Protein AF-A0A9E1KN37-F1 (afdb_monomer_lite)

Structure (mmCIF, N/CA/C/O backbone):
data_AF-A0A9E1KN37-F1
#
_entry.id   AF-A0A9E1KN37-F1
#
loop_
_atom_site.group_PDB
_atom_site.id
_atom_site.type_symbol
_atom_site.label_atom_id
_atom_site.label_alt_id
_atom_site.label_comp_id
_atom_site.label_asym_id
_atom_site.label_entity_id
_atom_site.label_seq_id
_atom_site.pdbx_PDB_ins_code
_atom_site.Cartn_x
_atom_site.Cartn_y
_atom_site.Cartn_z
_atom_site.occupancy
_atom_site.B_iso_or_equiv
_atom_site.auth_seq_id
_atom_site.auth_comp_id
_atom_site.auth_asym_id
_atom_s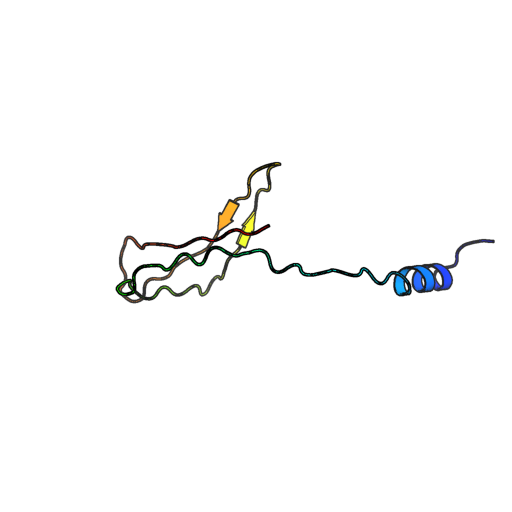ite.auth_atom_id
_atom_site.pdbx_PDB_model_num
ATOM 1 N N . MET A 1 1 ? -5.403 25.998 42.412 1.00 59.56 1 MET A N 1
ATOM 2 C CA . MET A 1 1 ? -4.397 26.682 41.566 1.00 59.56 1 MET A CA 1
ATOM 3 C C . MET A 1 1 ? -4.858 26.592 40.116 1.00 59.56 1 MET A C 1
ATOM 5 O O . MET A 1 1 ? -5.106 25.475 39.679 1.00 59.56 1 MET A O 1
ATOM 9 N N . PRO A 1 2 ? -5.050 27.706 39.393 1.00 76.81 2 PRO A N 1
ATOM 10 C CA . PRO A 1 2 ? -5.481 27.662 37.997 1.00 76.81 2 PRO A CA 1
ATOM 11 C C . PRO A 1 2 ? -4.340 27.175 37.092 1.00 76.81 2 PRO A C 1
ATOM 13 O O . PRO A 1 2 ? -3.193 27.595 37.248 1.00 76.81 2 PRO A O 1
ATOM 16 N N . ILE A 1 3 ? -4.642 26.287 36.143 1.00 82.62 3 ILE A N 1
ATOM 17 C CA . ILE A 1 3 ? -3.670 25.846 35.136 1.00 82.62 3 ILE A CA 1
ATOM 18 C C . ILE A 1 3 ? -3.475 26.985 34.132 1.00 82.62 3 ILE A C 1
ATOM 20 O O . ILE A 1 3 ? -4.421 27.414 33.476 1.00 82.62 3 ILE A O 1
ATOM 24 N N . THR A 1 4 ? -2.246 27.492 34.017 1.00 87.19 4 THR A N 1
ATOM 25 C CA . THR A 1 4 ? -1.900 28.524 33.029 1.00 87.19 4 THR A CA 1
ATOM 26 C C . THR A 1 4 ? -1.398 27.877 31.739 1.00 87.19 4 THR A C 1
ATOM 28 O O . THR A 1 4 ? -0.881 26.759 31.759 1.00 87.19 4 THR A O 1
ATOM 31 N N . ARG A 1 5 ? -1.477 28.590 30.607 1.00 87.50 5 ARG A N 1
ATOM 32 C CA . ARG A 1 5 ? -0.970 28.114 29.302 1.00 87.50 5 ARG A CA 1
ATOM 33 C C . ARG A 1 5 ? 0.464 27.583 29.361 1.00 87.50 5 ARG A C 1
ATOM 35 O O . ARG A 1 5 ? 0.786 26.590 28.722 1.00 87.50 5 ARG A O 1
ATOM 42 N N . ARG A 1 6 ? 1.320 28.241 30.143 1.00 84.44 6 ARG A N 1
ATOM 43 C CA . ARG A 1 6 ? 2.721 27.854 30.329 1.00 84.44 6 ARG A CA 1
ATOM 44 C C . ARG A 1 6 ? 2.853 26.545 31.112 1.00 84.44 6 ARG A C 1
ATOM 46 O O . ARG A 1 6 ? 3.704 25.730 30.781 1.00 84.44 6 ARG A O 1
ATOM 53 N N . THR A 1 7 ? 1.985 26.318 32.096 1.00 80.56 7 THR A N 1
ATOM 54 C CA . THR A 1 7 ? 1.933 25.063 32.858 1.00 80.56 7 THR A CA 1
ATOM 55 C C . THR A 1 7 ? 1.411 23.906 32.006 1.00 80.56 7 THR A C 1
ATOM 57 O O . THR A 1 7 ? 1.951 22.808 32.074 1.00 80.56 7 THR A O 1
ATOM 60 N N . MET A 1 8 ? 0.411 24.160 31.155 1.00 80.25 8 MET A N 1
ATOM 61 C CA . MET A 1 8 ? -0.117 23.169 30.211 1.00 80.25 8 MET A CA 1
ATOM 62 C C . MET A 1 8 ? 0.937 22.744 29.178 1.00 80.25 8 MET A C 1
ATOM 64 O O . MET A 1 8 ? 1.111 21.554 28.938 1.00 80.25 8 MET A O 1
ATOM 68 N N . LEU A 1 9 ? 1.680 23.701 28.607 1.00 80.88 9 LEU A N 1
ATOM 69 C CA . LEU A 1 9 ? 2.765 23.403 27.664 1.00 80.88 9 LEU A CA 1
ATOM 70 C C . LEU A 1 9 ? 3.907 22.621 28.329 1.00 80.88 9 LEU A C 1
ATOM 72 O O . LEU A 1 9 ? 4.438 21.697 27.722 1.00 80.88 9 LEU A O 1
ATOM 76 N N . GLY A 1 10 ? 4.228 22.931 29.589 1.00 78.88 10 GLY A N 1
ATOM 77 C CA . GLY A 1 10 ? 5.184 22.151 30.378 1.00 78.88 10 GLY A CA 1
ATOM 78 C C . GLY A 1 10 ? 4.753 20.692 30.566 1.00 78.88 10 GLY A C 1
ATOM 79 O O . GLY A 1 10 ? 5.567 19.795 30.367 1.00 78.88 10 GLY A O 1
ATOM 80 N N . LEU A 1 11 ? 3.471 20.452 30.869 1.00 77.56 11 LEU A N 1
ATOM 81 C CA . LEU A 1 11 ? 2.917 19.096 31.006 1.00 77.56 11 LEU A CA 1
ATOM 82 C C . LEU A 1 11 ? 2.920 18.309 29.682 1.00 77.56 11 LEU A C 1
ATOM 84 O O . LEU A 1 11 ? 3.169 17.103 29.673 1.00 77.56 11 LEU A O 1
ATOM 88 N N . MET A 1 12 ? 2.642 18.976 28.559 1.00 76.12 12 MET A N 1
ATOM 89 C CA . MET A 1 12 ? 2.651 18.337 27.237 1.00 76.12 12 MET A CA 1
ATOM 90 C C . MET A 1 12 ? 4.077 17.997 26.780 1.00 76.12 12 MET A C 1
ATOM 92 O O . MET A 1 12 ? 4.297 16.910 26.254 1.00 76.12 12 MET A O 1
ATOM 96 N N . SER A 1 13 ? 5.064 18.861 27.047 1.00 71.75 13 SER A N 1
ATOM 97 C CA . SER A 1 13 ? 6.475 18.581 26.731 1.00 71.75 13 SER A CA 1
ATOM 98 C C . SER A 1 13 ? 7.080 17.430 27.540 1.00 71.75 13 SER A C 1
ATOM 100 O O . SER A 1 13 ? 8.013 16.800 27.055 1.00 71.75 13 SER A O 1
ATOM 102 N N . SER A 1 14 ? 6.576 17.127 28.742 1.00 64.31 14 SER A N 1
ATOM 103 C CA . SER A 1 14 ? 7.060 15.990 29.546 1.00 64.31 14 SER A CA 1
ATOM 104 C C . SER A 1 14 ? 6.482 14.633 29.131 1.00 64.31 14 SER A C 1
ATOM 106 O O . SER A 1 14 ? 6.846 13.611 29.708 1.00 64.31 14 SER A O 1
ATOM 108 N N . SER A 1 15 ? 5.577 14.599 28.151 1.00 63.81 15 SER A N 1
ATOM 109 C CA . SER A 1 15 ? 4.932 13.367 27.693 1.00 63.81 15 SER A CA 1
ATOM 110 C C . SER A 1 15 ? 5.760 12.708 26.587 1.00 63.81 15 SER A C 1
ATOM 112 O O . SER A 1 15 ? 5.394 12.731 25.414 1.00 63.81 15 SER A O 1
ATOM 114 N N . SER A 1 16 ? 6.904 12.130 26.952 1.00 67.25 16 SER A N 1
ATOM 115 C CA . SER A 1 16 ? 7.671 11.266 26.051 1.00 67.25 16 SER A CA 1
ATOM 116 C C . SER A 1 16 ? 6.907 9.960 25.836 1.00 67.25 16 SER A C 1
ATOM 118 O O . SER A 1 16 ? 6.967 9.049 26.661 1.00 67.25 16 SER A O 1
ATOM 120 N N . PHE A 1 17 ? 6.168 9.862 24.733 1.00 64.19 17 PHE A N 1
ATOM 121 C CA . PHE A 1 17 ? 5.624 8.589 24.273 1.00 64.19 17 PHE A CA 1
ATOM 122 C C . PHE A 1 17 ? 6.776 7.717 23.763 1.00 64.19 17 PHE A C 1
ATOM 124 O O . PHE A 1 17 ? 7.360 7.983 22.714 1.00 64.19 17 PHE A O 1
ATOM 131 N N . PHE A 1 18 ? 7.115 6.672 24.517 1.00 63.50 18 PHE A N 1
ATOM 132 C CA . PHE A 1 18 ? 8.036 5.636 24.064 1.00 63.50 18 PHE A CA 1
ATOM 133 C C . PHE A 1 18 ? 7.314 4.727 23.062 1.00 63.50 18 PHE A C 1
ATOM 135 O O . PHE A 1 18 ? 6.644 3.768 23.438 1.00 63.50 18 PHE A O 1
ATOM 142 N N . LEU A 1 19 ? 7.441 5.045 21.774 1.00 63.06 19 LEU A N 1
ATOM 143 C CA . LEU A 1 19 ? 7.077 4.141 20.686 1.00 63.06 19 LEU A CA 1
ATOM 144 C C . LEU A 1 19 ? 8.171 3.077 20.563 1.00 63.06 19 LEU A C 1
ATOM 146 O O . LEU A 1 19 ? 9.268 3.351 20.078 1.00 63.06 19 LEU A O 1
ATOM 150 N N . THR A 1 20 ? 7.886 1.862 21.027 1.00 66.81 20 THR A N 1
ATOM 151 C CA . THR A 1 20 ? 8.735 0.703 20.743 1.00 66.81 20 THR A CA 1
ATOM 152 C C . THR A 1 20 ? 8.334 0.147 19.380 1.00 66.81 20 THR A C 1
ATOM 154 O O . THR A 1 20 ? 7.258 -0.419 19.214 1.00 66.81 20 THR A O 1
ATOM 157 N N . ALA A 1 21 ? 9.179 0.352 18.369 1.00 60.91 21 ALA A N 1
ATOM 158 C CA . ALA A 1 21 ? 9.028 -0.340 17.096 1.00 60.91 21 ALA A CA 1
ATOM 159 C C . ALA A 1 21 ? 9.462 -1.799 17.301 1.00 60.91 21 ALA A C 1
ATOM 161 O O . ALA A 1 21 ? 10.654 -2.091 17.384 1.00 60.91 21 ALA A O 1
ATOM 162 N N . SER A 1 22 ? 8.498 -2.708 17.440 1.00 61.16 22 SER A N 1
ATOM 163 C CA . SER A 1 22 ? 8.768 -4.143 17.353 1.00 61.16 22 SER A CA 1
ATOM 164 C C . SER A 1 22 ? 8.970 -4.500 15.878 1.00 61.16 22 SER A C 1
ATOM 166 O O . SER A 1 22 ? 8.088 -4.194 15.072 1.00 61.16 22 SER A O 1
ATOM 168 N N . PRO A 1 23 ? 10.086 -5.130 15.478 1.00 54.44 23 PRO A N 1
ATOM 169 C CA . PRO A 1 23 ? 10.183 -5.715 14.153 1.00 54.44 23 PRO A CA 1
ATOM 170 C C . PRO A 1 23 ? 9.236 -6.919 14.095 1.00 54.44 23 PRO A C 1
ATOM 172 O O . PRO A 1 23 ? 9.575 -8.024 14.516 1.00 54.44 23 PRO A O 1
ATOM 175 N N . GLY A 1 24 ? 8.021 -6.698 13.593 1.00 57.56 24 GLY A N 1
ATOM 176 C CA . GLY A 1 24 ? 7.151 -7.784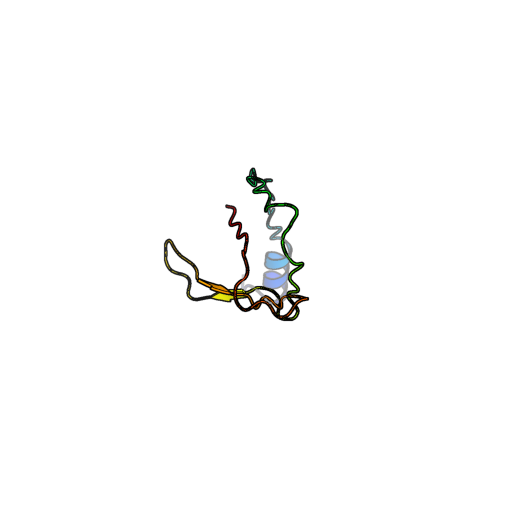 13.164 1.00 57.56 24 GLY A CA 1
ATOM 177 C C . GLY A 1 24 ? 7.873 -8.625 12.109 1.00 57.56 24 GLY A C 1
ATOM 178 O O . GLY A 1 24 ? 8.573 -8.090 11.245 1.00 57.56 24 GLY A O 1
ATOM 179 N N . VAL A 1 25 ? 7.734 -9.951 12.183 1.00 58.41 25 VAL A N 1
ATOM 180 C CA . VAL A 1 25 ? 8.260 -10.864 11.160 1.00 58.41 25 VAL A CA 1
ATOM 181 C C . VAL A 1 25 ? 7.454 -10.643 9.881 1.00 58.41 25 VAL A C 1
ATOM 183 O O . VAL A 1 25 ? 6.397 -11.231 9.671 1.00 58.41 25 VAL A O 1
ATOM 186 N N . ALA A 1 26 ? 7.945 -9.748 9.032 1.00 61.09 26 ALA A N 1
ATOM 187 C CA . ALA A 1 26 ? 7.457 -9.578 7.679 1.00 61.09 26 ALA A CA 1
ATOM 188 C C . ALA A 1 26 ? 7.786 -10.844 6.880 1.00 61.09 26 ALA A C 1
ATOM 190 O O . ALA A 1 26 ? 8.954 -11.125 6.605 1.00 61.09 26 ALA A O 1
ATOM 191 N N . ALA A 1 27 ? 6.765 -11.613 6.497 1.00 61.38 27 ALA A N 1
ATOM 192 C CA . ALA A 1 27 ? 6.935 -12.657 5.499 1.00 61.38 27 ALA A CA 1
ATOM 193 C C . ALA A 1 27 ? 7.448 -12.008 4.204 1.00 61.38 27 ALA A C 1
ATOM 195 O O . ALA A 1 27 ? 6.737 -11.232 3.565 1.00 61.38 27 ALA A O 1
ATOM 196 N N . GLN A 1 28 ? 8.694 -12.304 3.830 1.00 61.03 28 GLN A N 1
ATOM 197 C CA . GLN A 1 28 ? 9.255 -11.872 2.554 1.00 61.03 28 GLN A CA 1
ATOM 198 C C . GLN A 1 28 ? 8.637 -12.715 1.443 1.00 61.03 28 GLN A C 1
ATOM 200 O O . GLN A 1 28 ? 9.128 -13.787 1.092 1.00 61.03 28 GLN A O 1
ATOM 205 N N . LEU A 1 29 ? 7.529 -12.234 0.890 1.00 67.50 29 LEU A N 1
ATOM 206 C CA . LEU A 1 29 ? 7.028 -12.751 -0.371 1.00 67.50 29 LEU A CA 1
ATOM 207 C C . LEU A 1 29 ? 7.942 -12.231 -1.484 1.00 67.50 29 LEU A C 1
ATOM 209 O O . LEU A 1 29 ? 8.041 -11.028 -1.714 1.00 67.50 29 LEU A O 1
ATOM 213 N N . LYS A 1 30 ? 8.639 -13.143 -2.165 1.00 72.12 30 LYS A N 1
ATOM 214 C CA . LYS A 1 30 ? 9.430 -12.802 -3.346 1.00 72.12 30 LYS A CA 1
ATOM 215 C C . LYS A 1 30 ? 8.545 -12.951 -4.577 1.00 72.12 30 LYS A C 1
ATOM 217 O O . LYS A 1 30 ? 8.041 -14.036 -4.861 1.00 72.12 30 LYS A O 1
ATOM 222 N N . LEU A 1 31 ? 8.346 -11.854 -5.297 1.00 73.25 31 LEU A N 1
ATOM 223 C CA . LEU A 1 31 ? 7.700 -11.892 -6.600 1.00 73.25 31 LEU A CA 1
ATOM 224 C C . LEU A 1 31 ? 8.698 -12.447 -7.639 1.00 73.25 31 LEU A C 1
ATOM 226 O O . LEU A 1 31 ? 9.901 -12.253 -7.486 1.00 73.25 31 LEU A O 1
ATOM 230 N N . ALA A 1 32 ? 8.217 -13.191 -8.642 1.00 75.69 32 ALA A N 1
ATOM 231 C CA . ALA A 1 32 ? 9.079 -13.838 -9.637 1.00 75.69 32 ALA A CA 1
ATOM 232 C C . ALA A 1 32 ? 10.038 -12.834 -10.307 1.00 75.69 32 ALA A C 1
ATOM 234 O O . ALA A 1 32 ? 9.635 -11.713 -10.608 1.00 75.69 32 ALA A O 1
ATOM 235 N N . ASP A 1 33 ? 11.283 -13.257 -10.551 1.00 73.31 33 ASP A N 1
ATOM 236 C CA . ASP A 1 33 ? 12.366 -12.376 -11.016 1.00 73.31 33 ASP A CA 1
ATOM 237 C C . ASP A 1 33 ? 12.155 -11.830 -12.446 1.00 73.31 33 ASP A C 1
ATOM 239 O O . ASP A 1 33 ? 12.758 -10.826 -12.810 1.00 73.31 33 ASP A O 1
ATOM 243 N N . ASP A 1 34 ? 11.283 -12.457 -13.242 1.00 73.19 34 ASP A N 1
ATOM 244 C CA . ASP A 1 34 ? 11.055 -12.140 -14.662 1.00 73.19 34 ASP A CA 1
ATOM 245 C C . ASP A 1 34 ? 9.764 -11.337 -14.901 1.00 73.19 34 ASP A C 1
ATOM 247 O O . ASP A 1 34 ? 8.977 -11.618 -15.806 1.00 73.19 34 ASP A O 1
ATOM 251 N N . LEU A 1 35 ? 9.469 -10.378 -14.022 1.00 74.44 35 LEU A N 1
ATOM 252 C CA . LEU A 1 35 ? 8.323 -9.492 -14.209 1.00 74.44 35 LEU A CA 1
ATOM 253 C C . LEU A 1 35 ? 8.748 -8.120 -14.724 1.00 74.44 35 LEU A C 1
ATOM 255 O O . LEU A 1 35 ? 9.781 -7.599 -14.296 1.00 74.44 35 LEU A O 1
ATOM 259 N N . PRO A 1 36 ? 7.923 -7.494 -15.586 1.00 77.19 36 PRO A N 1
ATOM 260 C CA . PRO A 1 36 ? 8.155 -6.128 -16.019 1.00 77.19 36 PRO A CA 1
ATOM 261 C C . PRO A 1 36 ? 8.310 -5.191 -14.821 1.00 77.19 36 PRO A C 1
ATOM 263 O O . PRO A 1 36 ? 7.527 -5.238 -13.868 1.00 77.19 36 PRO A O 1
ATOM 266 N N . ALA A 1 37 ? 9.314 -4.316 -14.880 1.00 81.88 37 ALA A N 1
ATOM 267 C CA . ALA A 1 37 ? 9.520 -3.311 -13.850 1.00 81.88 37 ALA A CA 1
ATOM 268 C C . ALA A 1 37 ? 8.322 -2.347 -13.804 1.00 81.88 37 ALA A C 1
ATOM 270 O O . ALA A 1 37 ? 7.980 -1.709 -14.804 1.00 81.88 37 ALA A O 1
ATOM 271 N N . LEU A 1 38 ? 7.709 -2.221 -12.625 1.00 87.94 38 LEU A N 1
ATOM 272 C CA . LEU A 1 38 ? 6.610 -1.292 -12.365 1.00 87.94 38 LEU A CA 1
ATOM 273 C C . LEU A 1 38 ? 7.138 -0.021 -11.702 1.00 87.94 38 LEU A C 1
ATOM 275 O O . LEU A 1 38 ? 7.956 -0.078 -10.781 1.00 87.94 38 LEU A O 1
ATOM 279 N N . LYS A 1 39 ? 6.647 1.133 -12.155 1.00 90.94 39 LYS A N 1
ATOM 280 C CA . LYS A 1 39 ? 6.883 2.433 -11.516 1.00 90.94 39 LYS A CA 1
ATOM 281 C C . LYS A 1 39 ? 5.625 2.890 -10.780 1.00 90.94 39 LYS A C 1
ATOM 283 O O . LYS A 1 39 ? 4.515 2.605 -11.220 1.00 90.94 39 LYS A O 1
ATOM 288 N N . PHE A 1 40 ? 5.813 3.643 -9.696 1.00 92.94 40 PHE A N 1
ATOM 289 C CA . PHE A 1 40 ? 4.724 4.146 -8.843 1.00 92.94 40 PHE A CA 1
ATOM 290 C C . PHE A 1 40 ? 4.827 5.664 -8.637 1.00 92.94 40 PHE A C 1
ATOM 292 O O . PHE A 1 40 ? 5.059 6.115 -7.513 1.00 92.94 40 PHE A O 1
ATOM 299 N N . PRO A 1 41 ? 4.709 6.488 -9.696 1.00 94.62 41 PRO A N 1
ATOM 300 C CA . PRO A 1 41 ? 4.916 7.932 -9.573 1.00 94.62 41 PRO A CA 1
ATOM 301 C C . PRO A 1 41 ? 3.868 8.627 -8.691 1.00 94.62 41 PRO A C 1
ATOM 303 O O . PRO A 1 41 ? 4.146 9.687 -8.141 1.00 94.62 41 PRO A O 1
ATOM 306 N N . GLN A 1 42 ? 2.685 8.031 -8.515 1.00 95.88 42 GLN A N 1
ATOM 307 C CA . GLN A 1 42 ? 1.633 8.531 -7.621 1.00 95.88 42 GLN A CA 1
ATOM 308 C C . GLN A 1 42 ? 1.710 7.937 -6.204 1.00 95.88 42 GLN A C 1
ATOM 310 O O . GLN A 1 42 ? 0.872 8.251 -5.361 1.00 95.88 42 GLN A O 1
ATOM 315 N N . GLY A 1 43 ? 2.708 7.093 -5.931 1.00 95.12 43 GLY A N 1
ATOM 316 C CA . GLY A 1 43 ? 2.916 6.472 -4.628 1.00 95.12 43 GLY A CA 1
ATOM 317 C C . GLY A 1 43 ? 1.832 5.465 -4.235 1.00 95.12 43 GLY A C 1
ATO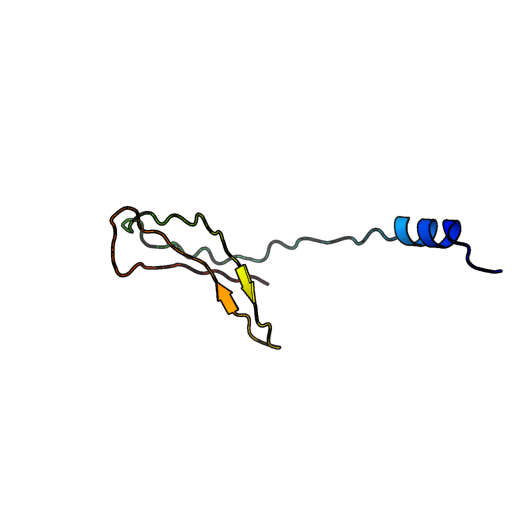M 318 O O . GLY A 1 43 ? 1.223 4.798 -5.077 1.00 95.12 43 GLY A O 1
ATOM 319 N N . VAL A 1 44 ? 1.628 5.335 -2.926 1.00 96.06 44 VAL A N 1
ATOM 320 C CA . VAL A 1 44 ? 0.646 4.442 -2.298 1.00 96.06 44 VAL A CA 1
ATOM 321 C C . VAL A 1 44 ? -0.241 5.240 -1.347 1.00 96.06 44 VAL A C 1
ATOM 323 O O . VAL A 1 44 ? 0.190 6.247 -0.786 1.00 96.06 44 VAL A O 1
ATOM 326 N N . ALA A 1 45 ? -1.472 4.785 -1.149 1.00 96.81 45 ALA A N 1
ATOM 327 C CA . ALA A 1 45 ? -2.425 5.373 -0.218 1.00 96.81 45 ALA A CA 1
ATOM 328 C C . ALA A 1 45 ? -3.281 4.289 0.452 1.00 96.81 45 ALA A C 1
ATOM 330 O O . ALA A 1 45 ? -3.350 3.152 -0.016 1.00 96.81 45 ALA A O 1
ATOM 331 N N . SER A 1 46 ? -3.959 4.663 1.536 1.00 97.25 46 SER A N 1
ATOM 332 C CA . SER A 1 46 ? -4.998 3.849 2.174 1.00 97.25 46 SER A CA 1
ATOM 333 C C . SER A 1 46 ? -6.233 4.702 2.462 1.00 97.25 46 SER A C 1
ATOM 335 O O . SER A 1 46 ? -6.100 5.917 2.628 1.00 97.25 46 SER A O 1
ATOM 337 N N . ALA A 1 47 ? -7.421 4.100 2.477 1.00 97.19 47 ALA A N 1
ATOM 338 C CA . ALA A 1 47 ? -8.687 4.795 2.710 1.00 97.19 47 ALA A CA 1
ATOM 339 C C . ALA A 1 47 ? -9.777 3.849 3.247 1.00 97.19 47 ALA A C 1
ATOM 341 O O . ALA A 1 47 ? -9.576 2.638 3.326 1.00 97.19 47 ALA A O 1
ATOM 342 N N . ASP A 1 48 ? -10.922 4.431 3.614 1.00 97.69 48 ASP A N 1
ATOM 343 C CA . ASP A 1 48 ? -12.146 3.750 4.057 1.00 97.69 48 ASP A CA 1
ATOM 344 C C . ASP A 1 48 ? -11.916 2.651 5.113 1.00 97.69 48 ASP A C 1
ATOM 346 O O . ASP A 1 48 ? -12.238 1.483 4.875 1.00 97.69 48 ASP A O 1
ATOM 350 N N . PRO A 1 49 ? -11.342 2.996 6.285 1.00 96.94 49 PRO A N 1
ATOM 351 C CA . PRO A 1 49 ? -11.107 2.019 7.337 1.00 96.94 49 PRO A CA 1
ATOM 352 C C . PRO A 1 49 ? -12.430 1.449 7.864 1.00 96.94 49 PRO A C 1
ATOM 354 O O . PRO A 1 49 ? -13.360 2.180 8.211 1.00 96.94 49 PRO A O 1
ATOM 357 N N . GLN A 1 50 ? -12.470 0.128 7.959 1.00 97.38 50 GLN A N 1
ATOM 358 C CA . GLN A 1 50 ? -13.479 -0.679 8.634 1.00 97.38 50 GLN A CA 1
ATOM 359 C C . GLN A 1 50 ? -12.831 -1.354 9.855 1.00 97.38 50 GLN A C 1
ATOM 361 O O . GLN A 1 50 ? -11.602 -1.375 9.955 1.00 97.38 50 GLN A O 1
ATOM 366 N N . PRO A 1 51 ? -13.610 -1.916 10.797 1.00 97.25 51 PRO A N 1
ATOM 367 C CA . PRO A 1 51 ? -13.050 -2.573 11.982 1.00 97.25 51 PRO A CA 1
ATOM 368 C C . PRO A 1 51 ? -12.009 -3.664 11.679 1.00 97.25 51 PRO A C 1
ATOM 370 O O . PRO A 1 51 ? -11.107 -3.882 12.484 1.00 97.25 51 PRO A O 1
ATOM 373 N N . ASP A 1 52 ? -12.125 -4.330 10.530 1.00 96.19 52 ASP A N 1
ATOM 374 C CA . ASP A 1 52 ? -11.300 -5.461 10.098 1.00 96.19 52 ASP A CA 1
ATOM 375 C C . ASP A 1 52 ? -10.737 -5.320 8.670 1.00 96.19 52 ASP A C 1
ATOM 377 O O 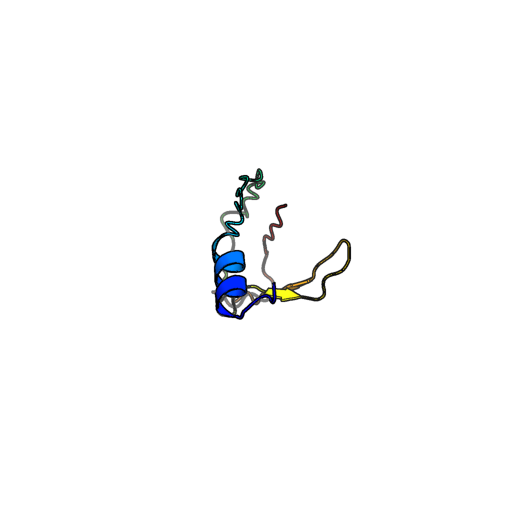. ASP A 1 52 ? -10.097 -6.242 8.163 1.00 96.19 52 ASP A O 1
ATOM 381 N N . ALA A 1 53 ? -10.939 -4.175 8.012 1.00 95.12 53 ALA A N 1
ATOM 382 C CA . ALA A 1 53 ? -10.504 -3.963 6.634 1.00 95.12 53 ALA A CA 1
ATOM 383 C C . ALA A 1 53 ? -10.062 -2.522 6.369 1.00 95.12 53 ALA A C 1
ATOM 385 O O . ALA A 1 53 ? -10.465 -1.578 7.042 1.00 95.12 53 ALA A O 1
ATOM 386 N N . VAL A 1 54 ? -9.238 -2.347 5.340 1.00 96.62 54 VAL A N 1
ATOM 387 C CA . VAL A 1 54 ? -8.837 -1.037 4.825 1.00 96.62 54 VAL A CA 1
ATOM 388 C C . VAL A 1 54 ? -8.642 -1.142 3.318 1.00 96.62 54 VAL A C 1
ATOM 390 O O . VAL A 1 54 ? -8.136 -2.150 2.819 1.00 96.62 54 VAL A O 1
ATOM 393 N N . MET A 1 55 ? -9.034 -0.112 2.576 1.00 97.00 55 MET A N 1
ATOM 394 C CA . MET A 1 55 ? -8.720 -0.027 1.156 1.00 97.00 55 MET A CA 1
ATOM 395 C C . MET A 1 55 ? -7.268 0.419 0.985 1.0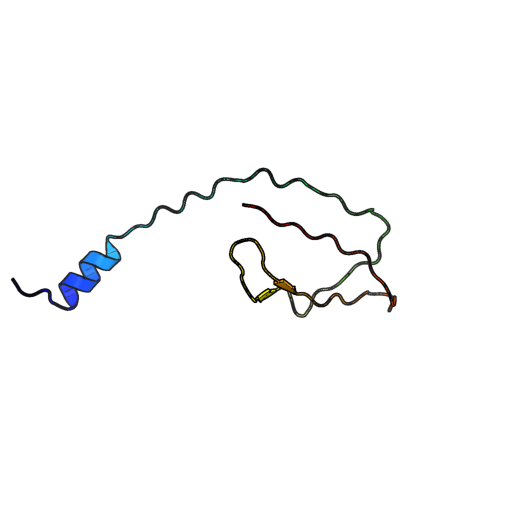0 97.00 55 MET A C 1
ATOM 397 O O . MET A 1 55 ? -6.858 1.418 1.571 1.00 97.00 55 MET A O 1
ATOM 401 N N . LEU A 1 56 ? -6.503 -0.286 0.149 1.00 96.62 56 LEU A N 1
ATOM 402 C CA . LEU A 1 56 ? -5.153 0.109 -0.261 1.00 96.62 56 LEU A CA 1
ATOM 403 C C . LEU A 1 56 ? -5.166 0.479 -1.742 1.00 96.62 56 LEU A C 1
ATOM 405 O O . LEU A 1 56 ? -5.716 -0.249 -2.568 1.00 96.62 56 LEU A O 1
ATOM 409 N N . TRP A 1 57 ? -4.567 1.618 -2.075 1.00 96.62 57 TRP A N 1
ATOM 410 C CA . TRP A 1 57 ? -4.572 2.181 -3.420 1.00 96.62 57 TRP A CA 1
ATOM 411 C C . TRP A 1 57 ? -3.155 2.477 -3.902 1.00 96.62 57 TRP A C 1
ATOM 413 O O . TRP A 1 57 ? -2.309 2.978 -3.161 1.00 96.62 57 TRP A O 1
ATOM 423 N N . THR A 1 58 ? -2.908 2.204 -5.177 1.00 95.25 58 THR A N 1
ATOM 424 C CA . THR A 1 58 ? -1.732 2.674 -5.908 1.00 95.25 58 THR A CA 1
ATOM 425 C C . THR A 1 58 ? -2.054 2.717 -7.398 1.00 95.25 58 THR A C 1
ATOM 427 O O . THR A 1 58 ? -3.028 2.112 -7.854 1.00 95.25 58 THR A O 1
ATOM 430 N N . ARG A 1 59 ? -1.213 3.403 -8.170 1.00 93.38 59 ARG A N 1
ATOM 431 C CA . ARG A 1 59 ? -1.214 3.334 -9.628 1.00 93.38 59 ARG A CA 1
ATOM 432 C C . ARG A 1 59 ? 0.142 2.824 -10.096 1.00 93.38 59 ARG A C 1
ATOM 434 O O . ARG A 1 59 ? 1.159 3.488 -9.920 1.00 93.38 59 ARG A O 1
ATOM 441 N N . ALA A 1 60 ? 0.125 1.635 -10.688 1.00 91.00 60 ALA A N 1
ATOM 442 C CA . ALA A 1 60 ? 1.295 1.032 -11.300 1.00 91.00 60 ALA A CA 1
ATOM 443 C C . ALA A 1 60 ? 1.389 1.453 -12.771 1.00 91.00 60 ALA A C 1
ATOM 445 O O . ALA A 1 60 ? 0.417 1.334 -13.519 1.00 91.00 60 ALA A O 1
ATOM 446 N N . GLU A 1 61 ? 2.559 1.920 -13.188 1.00 90.75 61 GLU A N 1
ATOM 447 C CA . GLU A 1 61 ? 2.869 2.235 -14.581 1.00 90.75 61 GLU A CA 1
ATOM 448 C C . GLU A 1 61 ? 3.894 1.209 -15.105 1.00 90.75 61 GLU A C 1
ATOM 450 O O . GLU A 1 61 ? 5.058 1.251 -14.687 1.00 90.75 61 GLU A O 1
ATOM 455 N N . PRO A 1 62 ? 3.483 0.253 -15.965 1.00 87.44 62 PRO A N 1
ATOM 456 C CA . PRO A 1 62 ? 4.397 -0.713 -16.574 1.00 87.44 62 PRO A CA 1
ATOM 457 C C . PRO A 1 62 ? 5.314 -0.044 -17.598 1.00 87.44 62 PRO A C 1
ATOM 459 O O . PRO A 1 62 ? 4.877 0.797 -18.384 1.00 87.44 62 PRO A O 1
ATOM 462 N N . ALA A 1 63 ? 6.591 -0.431 -17.608 1.00 80.06 63 ALA A N 1
ATOM 463 C CA . ALA A 1 63 ? 7.598 0.143 -18.505 1.00 80.06 63 ALA A CA 1
ATOM 464 C C . ALA A 1 63 ? 7.353 -0.157 -19.998 1.00 80.06 63 ALA A C 1
ATOM 466 O O . ALA A 1 63 ? 7.803 0.589 -20.864 1.00 80.06 63 ALA A O 1
ATOM 467 N N . ASP A 1 64 ? 6.642 -1.237 -20.289 1.00 81.50 64 ASP A N 1
ATOM 468 C CA . ASP A 1 64 ? 6.409 -1.841 -21.601 1.00 81.50 64 ASP A CA 1
ATOM 469 C C . ASP A 1 64 ? 4.959 -1.678 -22.098 1.00 81.50 64 ASP A C 1
ATOM 471 O O . ASP A 1 64 ? 4.584 -2.232 -23.129 1.00 81.50 64 ASP A O 1
ATOM 475 N N . GLY A 1 65 ? 4.132 -0.892 -21.395 1.00 71.00 65 GLY A N 1
ATOM 476 C CA . GLY A 1 65 ? 2.746 -0.625 -21.801 1.00 71.00 65 GLY A CA 1
ATOM 477 C C . GLY A 1 65 ? 1.812 -1.837 -21.691 1.00 71.00 65 GLY A C 1
ATOM 478 O O . GLY A 1 65 ? 0.753 -1.853 -22.317 1.00 71.00 65 GLY A O 1
ATOM 479 N N . ALA A 1 66 ? 2.189 -2.854 -20.908 1.00 72.19 66 ALA A N 1
ATOM 480 C CA . ALA A 1 66 ? 1.387 -4.051 -20.685 1.00 72.19 66 ALA A CA 1
ATOM 481 C C . ALA A 1 66 ? 0.011 -3.723 -20.068 1.00 72.19 66 ALA A C 1
ATOM 483 O O . ALA A 1 66 ? -0.094 -2.961 -19.109 1.00 72.19 66 ALA A O 1
ATOM 484 N N . GLY A 1 67 ? -1.058 -4.332 -20.593 1.00 73.38 67 GLY A N 1
ATOM 485 C CA . GLY A 1 67 ? -2.431 -4.093 -20.122 1.00 73.38 67 GLY A CA 1
ATOM 486 C C . GLY A 1 67 ? -2.785 -4.766 -18.787 1.00 73.38 67 GLY A C 1
ATOM 487 O O . GLY A 1 67 ? -3.735 -4.355 -18.128 1.00 73.38 67 GLY A O 1
ATOM 488 N N . SER A 1 68 ? -2.033 -5.789 -18.370 1.00 82.19 68 SER A N 1
ATOM 489 C CA . SER A 1 68 ? -2.210 -6.475 -17.086 1.00 82.19 68 SER A CA 1
ATOM 490 C C . SER A 1 68 ? -0.852 -6.737 -16.445 1.00 82.19 68 SER A C 1
ATOM 492 O O . SER A 1 68 ? 0.089 -7.141 -17.126 1.00 82.19 68 SER A O 1
ATOM 494 N N . VAL A 1 69 ? -0.753 -6.494 -15.138 1.00 83.56 69 VAL A N 1
ATOM 495 C CA . VAL A 1 69 ? 0.497 -6.566 -14.375 1.00 83.56 69 VAL A CA 1
ATOM 496 C C . VAL A 1 69 ? 0.273 -7.350 -13.087 1.00 83.56 69 VAL A C 1
ATOM 498 O O . VAL A 1 69 ? -0.797 -7.281 -12.483 1.00 83.56 69 VAL A O 1
ATOM 501 N N . LYS A 1 70 ? 1.282 -8.108 -12.652 1.00 85.69 70 LYS A N 1
ATOM 502 C CA . LYS A 1 70 ? 1.247 -8.786 -11.351 1.00 85.69 70 LYS A CA 1
ATOM 503 C C . LYS A 1 70 ? 1.727 -7.822 -10.271 1.00 85.69 70 LYS A C 1
ATOM 505 O O . LYS A 1 70 ? 2.767 -7.191 -10.438 1.00 85.69 70 LYS A O 1
ATOM 510 N N . PHE A 1 71 ? 0.990 -7.742 -9.166 1.00 84.69 71 PHE A N 1
ATOM 511 C CA . PHE A 1 71 ? 1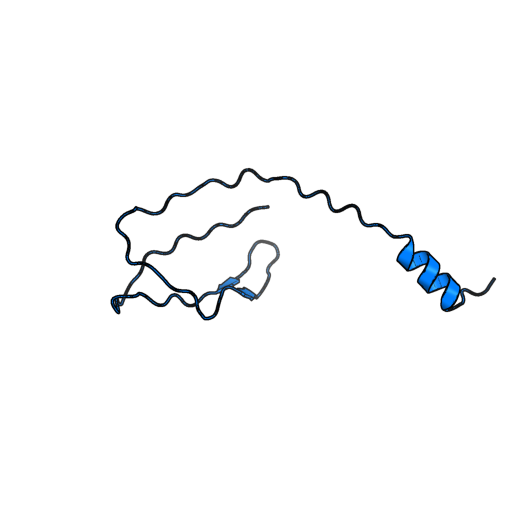.321 -6.885 -8.032 1.00 84.69 71 PHE A CA 1
ATOM 512 C C . PHE A 1 71 ? 1.486 -7.721 -6.764 1.00 84.69 71 PHE A C 1
ATOM 514 O O . PHE A 1 71 ? 0.684 -8.618 -6.501 1.00 84.69 71 PHE A O 1
ATOM 521 N N . LEU A 1 72 ? 2.528 -7.429 -5.988 1.00 88.50 72 LEU A N 1
ATOM 522 C CA . LEU A 1 72 ? 2.728 -8.002 -4.664 1.00 88.50 72 LEU A CA 1
ATOM 523 C C . LEU A 1 72 ? 2.347 -6.954 -3.618 1.00 88.50 72 LEU A C 1
ATOM 525 O O . LEU A 1 72 ? 2.886 -5.850 -3.631 1.00 88.50 72 LEU A O 1
ATOM 529 N N . LEU A 1 73 ? 1.451 -7.316 -2.705 1.00 89.25 73 LEU A N 1
ATOM 530 C CA . LEU A 1 73 ? 1.008 -6.469 -1.604 1.00 89.25 73 LEU A CA 1
ATOM 531 C C . LEU A 1 73 ? 1.390 -7.116 -0.271 1.00 89.25 73 LEU A C 1
ATOM 533 O O . LEU A 1 73 ? 1.211 -8.320 -0.097 1.00 89.25 73 LEU A O 1
ATOM 537 N N . GLN A 1 74 ? 1.864 -6.309 0.677 1.00 89.75 74 GLN A N 1
ATOM 538 C CA . GLN A 1 74 ? 2.178 -6.748 2.031 1.00 89.75 74 GLN A CA 1
ATOM 539 C C . GLN A 1 74 ? 1.500 -5.836 3.057 1.00 89.75 74 GLN A C 1
ATOM 541 O O . GLN A 1 74 ? 1.535 -4.614 2.930 1.00 89.75 74 GLN A O 1
ATOM 546 N N . VAL A 1 75 ? 0.930 -6.448 4.095 1.00 89.62 75 VAL A N 1
ATOM 547 C CA . VAL A 1 75 ? 0.402 -5.782 5.291 1.00 89.62 75 VAL A CA 1
ATOM 548 C C . VAL A 1 75 ? 1.092 -6.417 6.500 1.00 89.62 75 VAL A C 1
ATOM 550 O O . VAL A 1 75 ? 1.247 -7.638 6.534 1.00 89.62 75 VAL A O 1
ATOM 553 N N . SER A 1 76 ? 1.543 -5.619 7.470 1.00 84.69 76 SER A N 1
ATOM 554 C CA . SER A 1 76 ? 2.076 -6.128 8.741 1.00 84.69 76 SER A CA 1
ATOM 555 C C . SER A 1 76 ? 1.433 -5.416 9.926 1.00 84.69 76 SER A C 1
ATOM 557 O O . SER A 1 76 ? 1.018 -4.265 9.807 1.00 84.69 76 SER A O 1
ATOM 559 N N . THR A 1 77 ? 1.363 -6.126 11.048 1.00 73.25 77 THR A N 1
ATOM 560 C CA . THR A 1 77 ? 0.869 -5.651 12.348 1.00 73.25 77 THR A CA 1
ATOM 561 C C . THR A 1 77 ? 2.003 -5.165 13.228 1.00 73.25 77 THR A C 1
ATOM 563 O O . THR A 1 77 ? 3.052 -5.854 13.213 1.00 73.25 77 THR A O 1
#

Sequence (77 aa):
MPITRRTMLGLMSSSSFFLTASPGVAAQLKLADDLPALKFPQGVASADPQPDAVMLWTRAEPADGAGSVKFLLQVST

pLDDT: mean 80.79, std 12.71, range [54.44, 97.69]

Foldseek 3Di:
DDQDPVNVVVVVVPPPDPDDDDPFPWDPDDDDPPFFDWDFPVDKDWDDDDPPDIDIDTDTDGPVRDPDGDDDDTDTD

Secondary structure (DSSP, 8-state):
-PPPHHHHHHHHHT---------------PPPTTSPPEE-TT-EEEE---SS--EEEE--EETT--S----------

Radius of gyration: 21.79 Å; chains: 1; bounding box: 26×42×63 Å